Protein AF-A0A4R1VQZ6-F1 (afdb_monomer_lite)

Foldseek 3Di:
DVVLLVVLLVVLVVLLVVLPDPQADPLLSQVSSQVSVVVVLVPDDPVSSVSSVVSNVVVRHDDPVDDGPDDLQADSNPSHGPVPDPPPPND

Sequence (91 aa):
MTAIITSLRSDLEAIADSINVGGADYEIWACRFSEACGGYFSTLDPDQRRAAIGIASDLGYRTPEEEPEYNPGVCWRSGINSAYCHCGHHE

Structure (mm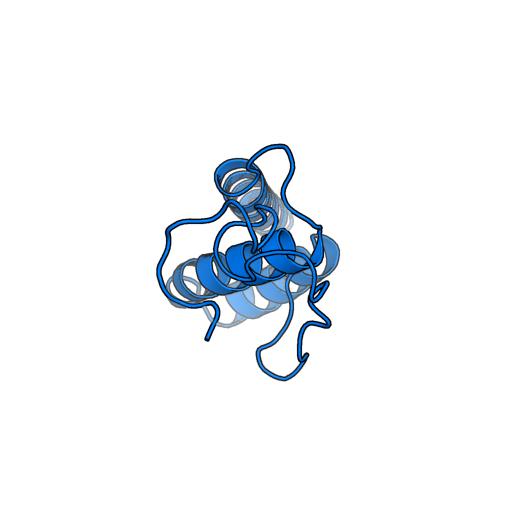CIF, N/CA/C/O backbone):
data_AF-A0A4R1VQZ6-F1
#
_entry.id   AF-A0A4R1VQZ6-F1
#
loop_
_atom_site.group_PDB
_atom_site.id
_atom_site.type_symbol
_atom_site.label_atom_id
_atom_site.label_alt_id
_atom_site.label_comp_id
_atom_site.label_asym_id
_atom_site.label_entity_id
_atom_site.label_seq_id
_atom_site.pdbx_PDB_ins_code
_atom_site.Cartn_x
_atom_site.Cartn_y
_atom_site.Cartn_z
_atom_site.occupancy
_atom_site.B_iso_or_equiv
_atom_site.auth_seq_id
_atom_site.auth_comp_id
_atom_site.auth_asym_id
_atom_site.auth_atom_id
_atom_site.pdbx_PDB_model_num
ATOM 1 N N . MET A 1 1 ? -17.550 -0.975 15.204 1.00 59.91 1 MET A N 1
ATOM 2 C CA . MET A 1 1 ? -16.370 -1.631 14.591 1.00 59.91 1 MET A CA 1
ATOM 3 C C . MET A 1 1 ? -16.386 -1.579 13.066 1.00 59.91 1 MET A C 1
ATOM 5 O O . MET A 1 1 ? -15.346 -1.291 12.498 1.00 59.91 1 MET A O 1
ATOM 9 N N . THR A 1 2 ? -17.525 -1.771 12.393 1.00 71.06 2 THR A N 1
ATOM 10 C CA . THR A 1 2 ? -17.605 -1.815 10.918 1.00 71.06 2 THR A CA 1
ATOM 11 C C . THR A 1 2 ? -17.188 -0.512 10.225 1.00 71.06 2 THR A C 1
ATOM 13 O O . THR A 1 2 ? -16.431 -0.562 9.269 1.00 71.06 2 THR A O 1
ATOM 16 N N . ALA A 1 3 ? -17.589 0.654 10.748 1.00 82.38 3 ALA A N 1
ATOM 17 C CA . ALA A 1 3 ? -17.236 1.950 10.150 1.00 82.38 3 ALA A CA 1
ATOM 18 C C . ALA A 1 3 ? -15.721 2.241 10.153 1.00 82.38 3 ALA A C 1
ATOM 20 O O . ALA A 1 3 ? -15.206 2.820 9.204 1.00 82.38 3 ALA A O 1
ATOM 21 N N . ILE A 1 4 ? -15.004 1.799 11.194 1.00 85.00 4 ILE A N 1
ATOM 22 C CA . ILE A 1 4 ? -13.546 1.976 11.300 1.00 85.00 4 ILE A CA 1
ATOM 23 C C . ILE A 1 4 ? -12.840 1.093 10.267 1.00 85.00 4 ILE A C 1
ATOM 25 O O . ILE A 1 4 ? -11.983 1.577 9.544 1.00 85.00 4 ILE A O 1
ATOM 29 N N . ILE A 1 5 ? -13.250 -0.173 10.138 1.00 87.12 5 ILE A N 1
ATOM 30 C CA . ILE A 1 5 ? -12.707 -1.104 9.132 1.00 87.12 5 ILE A CA 1
ATOM 31 C C . ILE A 1 5 ? -12.914 -0.557 7.711 1.00 87.12 5 ILE A C 1
ATOM 33 O O . ILE A 1 5 ? -11.997 -0.611 6.897 1.00 87.12 5 ILE A O 1
ATOM 37 N N . THR A 1 6 ? -14.097 -0.009 7.414 1.00 90.38 6 THR A N 1
ATOM 38 C CA . THR A 1 6 ? -14.379 0.599 6.106 1.00 90.38 6 THR A CA 1
ATOM 39 C C . THR A 1 6 ? -13.494 1.817 5.846 1.00 90.38 6 THR A C 1
ATOM 41 O O . THR A 1 6 ? -12.952 1.926 4.753 1.00 90.38 6 THR A O 1
ATOM 44 N N . SER A 1 7 ? -13.290 2.685 6.845 1.00 91.06 7 SER A N 1
ATOM 45 C CA . SER A 1 7 ? -12.392 3.842 6.720 1.00 91.06 7 SER A CA 1
ATOM 46 C C . SER A 1 7 ? -10.949 3.416 6.449 1.00 91.06 7 SER A C 1
ATOM 48 O O . SER A 1 7 ? -10.352 3.895 5.494 1.00 91.06 7 SER A O 1
ATOM 50 N N . LEU A 1 8 ? -10.420 2.466 7.232 1.00 92.56 8 LEU A N 1
ATOM 51 C CA . LEU A 1 8 ? -9.060 1.945 7.052 1.00 92.56 8 LEU A CA 1
ATOM 52 C C . LEU A 1 8 ? -8.865 1.346 5.654 1.00 92.56 8 LEU A C 1
ATOM 54 O O . LEU A 1 8 ? -7.820 1.528 5.038 1.00 92.56 8 LEU A O 1
ATOM 58 N N . ARG A 1 9 ? -9.877 0.636 5.137 1.00 94.31 9 ARG A N 1
ATOM 59 C CA . ARG A 1 9 ? -9.833 0.088 3.779 1.00 94.31 9 ARG A CA 1
ATOM 60 C C . ARG A 1 9 ? -9.783 1.190 2.728 1.00 94.31 9 ARG A C 1
ATOM 62 O O . ARG A 1 9 ? -8.917 1.126 1.868 1.00 94.31 9 ARG A O 1
ATOM 69 N N . SER A 1 10 ? -10.655 2.191 2.816 1.00 95.06 10 SER A N 1
ATOM 70 C CA . SER A 1 10 ? -10.653 3.299 1.857 1.00 95.06 10 SER A CA 1
ATOM 71 C C . SER A 1 10 ? -9.347 4.094 1.883 1.00 95.06 10 SER A C 1
ATOM 73 O O . SER A 1 10 ? -8.859 4.476 0.824 1.00 95.06 10 SER A O 1
ATOM 75 N N . ASP A 1 11 ? -8.747 4.297 3.059 1.00 94.44 11 ASP A N 1
ATOM 76 C CA . ASP A 1 11 ? -7.439 4.949 3.172 1.00 94.44 11 ASP A CA 1
ATOM 77 C C . ASP A 1 11 ? -6.342 4.131 2.469 1.00 94.44 11 ASP A C 1
ATOM 79 O O . ASP A 1 11 ? -5.550 4.674 1.699 1.00 94.44 11 ASP A O 1
ATOM 83 N N . LEU A 1 12 ? -6.309 2.814 2.691 1.00 94.44 12 LEU A N 1
ATOM 84 C CA . LEU A 1 12 ? -5.327 1.922 2.068 1.00 94.44 12 LEU A CA 1
ATOM 85 C C . LEU A 1 12 ? -5.524 1.798 0.552 1.00 94.44 12 LEU A C 1
ATOM 87 O O . LEU A 1 12 ? -4.544 1.789 -0.186 1.00 94.44 12 LEU A O 1
ATOM 91 N N . GLU A 1 13 ? -6.769 1.753 0.077 1.00 93.94 13 GLU A N 1
ATOM 92 C CA . GLU A 1 13 ? -7.095 1.781 -1.353 1.00 93.94 13 GLU A CA 1
ATOM 93 C C . GLU A 1 13 ? -6.652 3.101 -2.000 1.00 93.94 13 GLU A C 1
ATOM 95 O O . GLU A 1 13 ? -6.089 3.091 -3.093 1.00 93.94 13 GLU A O 1
ATOM 100 N N . ALA A 1 14 ? -6.825 4.234 -1.312 1.00 93.69 14 ALA A N 1
ATOM 101 C CA . ALA A 1 14 ? -6.343 5.527 -1.793 1.00 93.69 14 ALA A CA 1
ATOM 102 C C . ALA A 1 14 ? -4.808 5.582 -1.865 1.00 93.69 14 ALA A C 1
ATOM 104 O O . ALA A 1 14 ? -4.252 6.115 -2.827 1.00 93.69 14 ALA A O 1
ATOM 105 N N . ILE A 1 15 ? -4.108 4.995 -0.887 1.00 93.12 15 ILE A N 1
ATOM 106 C CA . ILE A 1 15 ? -2.645 4.853 -0.932 1.00 93.12 15 ILE A CA 1
ATOM 107 C C . ILE A 1 15 ? -2.235 3.981 -2.129 1.00 93.12 15 ILE A C 1
ATOM 109 O O . ILE A 1 15 ? -1.379 4.394 -2.912 1.00 93.12 15 ILE A O 1
ATOM 113 N N . ALA A 1 16 ? -2.868 2.818 -2.297 1.00 91.06 16 ALA A N 1
ATOM 114 C CA . ALA A 1 16 ? -2.631 1.883 -3.398 1.00 91.06 16 ALA A CA 1
ATOM 115 C C . ALA A 1 16 ? -2.826 2.522 -4.784 1.00 91.06 16 ALA A C 1
ATOM 117 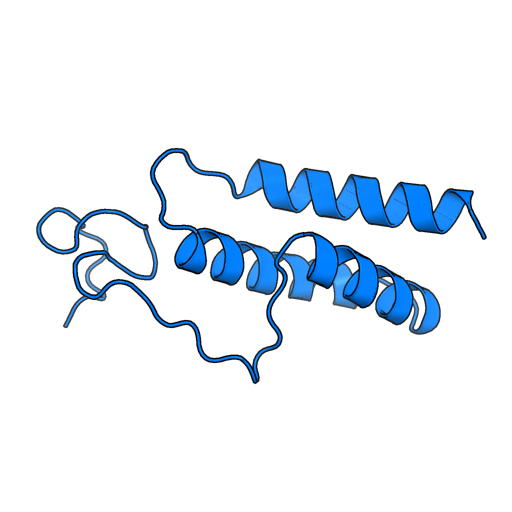O O . ALA A 1 16 ? -2.014 2.296 -5.684 1.00 91.06 16 ALA A O 1
ATOM 118 N N . ASP A 1 17 ? -3.867 3.339 -4.949 1.00 90.19 17 ASP A N 1
ATOM 119 C CA . ASP A 1 17 ? -4.137 4.073 -6.186 1.00 90.19 17 ASP A CA 1
ATOM 120 C C . ASP A 1 17 ? -3.097 5.178 -6.425 1.00 90.19 17 ASP A C 1
ATOM 122 O O . ASP A 1 17 ? -2.540 5.287 -7.515 1.00 90.19 17 ASP A O 1
ATOM 126 N N . SER A 1 18 ? -2.730 5.931 -5.380 1.00 88.88 18 SER A N 1
ATOM 127 C CA . SER A 1 18 ? -1.767 7.038 -5.490 1.00 88.88 18 SER A CA 1
ATOM 128 C C . SER A 1 18 ? -0.365 6.614 -5.948 1.00 88.88 18 SER A C 1
ATOM 130 O O . SER A 1 18 ? 0.360 7.409 -6.549 1.00 88.88 18 SER A O 1
ATOM 132 N N . ILE A 1 19 ? 0.020 5.363 -5.675 1.00 84.69 19 ILE A N 1
ATOM 133 C CA . ILE A 1 19 ? 1.318 4.788 -6.057 1.00 84.69 19 ILE A CA 1
ATOM 134 C C . ILE A 1 19 ? 1.232 3.914 -7.315 1.00 84.69 19 ILE A C 1
ATOM 136 O O . ILE A 1 19 ? 2.262 3.433 -7.803 1.00 84.69 19 ILE A O 1
ATOM 140 N N . ASN A 1 20 ? 0.028 3.728 -7.864 1.00 82.19 20 ASN A N 1
ATOM 141 C CA . ASN A 1 20 ? -0.199 2.986 -9.093 1.00 82.19 20 ASN A CA 1
ATOM 142 C C . ASN A 1 20 ? 0.240 3.814 -10.307 1.00 82.19 20 ASN A C 1
ATOM 144 O O . ASN A 1 20 ? -0.516 4.583 -10.899 1.00 82.19 20 ASN A O 1
ATOM 148 N N . VAL A 1 21 ? 1.506 3.654 -10.681 1.00 71.75 21 VAL A N 1
ATOM 149 C CA . VAL A 1 21 ? 2.067 4.258 -11.888 1.00 71.75 21 VAL A CA 1
ATOM 150 C C . VAL A 1 21 ? 1.990 3.222 -13.004 1.00 71.75 21 VAL A C 1
ATOM 152 O O . VAL A 1 21 ? 2.663 2.193 -12.944 1.00 71.75 21 VAL A O 1
ATOM 155 N N . GLY A 1 22 ? 1.152 3.481 -14.011 1.00 63.25 22 GLY A N 1
ATOM 156 C CA . GLY A 1 22 ? 0.911 2.547 -15.112 1.00 63.25 22 GLY A CA 1
ATOM 157 C C . GLY A 1 22 ? 2.207 2.053 -15.764 1.00 63.25 22 GLY A C 1
ATOM 158 O O . GLY A 1 22 ? 3.028 2.856 -16.206 1.00 63.25 22 GLY A O 1
ATOM 159 N N . GLY A 1 23 ? 2.370 0.729 -15.826 1.00 64.31 23 GLY A N 1
ATOM 160 C CA . GLY A 1 23 ? 3.522 0.061 -16.442 1.00 64.31 23 GLY A CA 1
ATOM 161 C C . GLY A 1 23 ? 4.614 -0.416 -15.479 1.00 64.31 23 GLY A C 1
ATOM 162 O O . GLY A 1 23 ? 5.581 -1.003 -15.952 1.00 64.31 23 GLY A O 1
ATOM 163 N N . ALA A 1 24 ? 4.485 -0.195 -14.166 1.00 67.62 24 ALA A N 1
ATOM 164 C CA . ALA A 1 24 ? 5.372 -0.821 -13.183 1.00 67.62 24 ALA A CA 1
ATOM 165 C C . ALA A 1 24 ? 4.984 -2.290 -12.931 1.00 67.62 24 ALA A C 1
ATOM 167 O O . ALA A 1 24 ? 3.797 -2.611 -12.843 1.00 67.62 24 ALA A O 1
ATOM 168 N N . ASP A 1 25 ? 5.983 -3.164 -12.782 1.00 77.75 25 ASP A N 1
ATOM 169 C CA . ASP A 1 25 ? 5.782 -4.543 -12.325 1.00 77.75 25 ASP A CA 1
ATOM 170 C C . ASP A 1 25 ? 5.137 -4.585 -10.928 1.00 77.75 25 ASP A C 1
ATOM 172 O O . ASP A 1 25 ? 5.329 -3.687 -10.095 1.00 77.75 25 ASP A O 1
ATOM 176 N N . TYR A 1 26 ? 4.378 -5.652 -10.665 1.00 80.81 26 TYR A N 1
ATOM 177 C CA . TYR A 1 26 ? 3.622 -5.826 -9.422 1.00 80.81 26 TYR A CA 1
ATOM 178 C C . TYR A 1 26 ? 4.518 -5.764 -8.181 1.00 80.81 26 TYR A C 1
ATOM 180 O O . TYR A 1 26 ? 4.134 -5.187 -7.169 1.00 80.81 26 TYR A O 1
ATOM 188 N N . GLU A 1 27 ? 5.731 -6.302 -8.247 1.00 81.31 27 GLU A N 1
ATOM 189 C CA . GLU A 1 27 ? 6.674 -6.345 -7.130 1.00 81.31 27 GLU A CA 1
ATOM 190 C C . GLU A 1 27 ? 7.165 -4.947 -6.742 1.00 81.31 27 GLU A C 1
ATOM 192 O O . GLU A 1 27 ? 7.369 -4.654 -5.563 1.00 81.31 27 GLU A O 1
ATOM 197 N N . ILE A 1 28 ? 7.287 -4.053 -7.723 1.00 81.12 28 ILE A N 1
ATOM 198 C CA . ILE A 1 28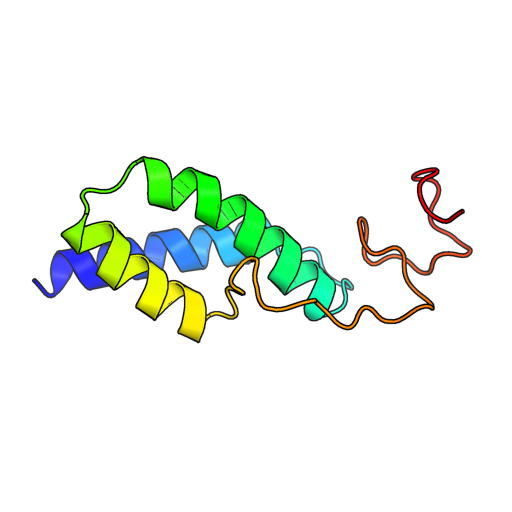 ? 7.680 -2.657 -7.510 1.00 81.12 28 ILE A CA 1
ATOM 199 C C . ILE A 1 28 ? 6.511 -1.870 -6.934 1.00 81.12 28 ILE A C 1
ATOM 201 O O . ILE A 1 28 ? 6.694 -1.072 -6.012 1.00 81.12 28 ILE A O 1
ATOM 205 N N . TRP A 1 29 ? 5.304 -2.124 -7.439 1.00 87.19 29 TRP A N 1
ATOM 206 C CA . TRP A 1 29 ? 4.084 -1.593 -6.845 1.00 87.19 29 TRP A CA 1
ATOM 207 C C . TRP A 1 29 ? 3.943 -2.036 -5.377 1.00 87.19 29 TRP A C 1
ATOM 209 O O . TRP A 1 29 ? 3.781 -1.187 -4.503 1.00 87.19 29 TRP A O 1
ATOM 219 N N . ALA A 1 30 ? 4.110 -3.328 -5.084 1.00 86.94 30 ALA A N 1
ATOM 220 C CA . ALA A 1 30 ? 3.983 -3.893 -3.741 1.00 86.94 30 ALA A CA 1
ATOM 221 C C . ALA A 1 30 ? 5.034 -3.328 -2.774 1.00 86.94 30 ALA A C 1
ATOM 223 O O . ALA A 1 30 ? 4.716 -3.024 -1.622 1.00 86.94 30 ALA A O 1
ATOM 224 N N . CYS A 1 31 ? 6.273 -3.120 -3.235 1.00 84.88 31 CYS A N 1
ATOM 225 C CA . CYS A 1 31 ? 7.313 -2.477 -2.432 1.00 84.88 31 CYS A CA 1
ATOM 226 C C . CYS A 1 31 ? 6.932 -1.032 -2.070 1.00 84.88 31 CYS A C 1
ATOM 228 O O . CYS A 1 31 ? 6.867 -0.693 -0.888 1.00 84.88 31 CYS A O 1
ATOM 230 N N . ARG A 1 32 ? 6.569 -0.210 -3.065 1.00 86.62 32 ARG A N 1
ATOM 231 C CA . ARG A 1 32 ? 6.148 1.186 -2.843 1.00 86.62 32 ARG A CA 1
ATOM 232 C C . ARG A 1 32 ? 4.922 1.285 -1.943 1.00 86.62 32 ARG A C 1
ATOM 234 O O . ARG A 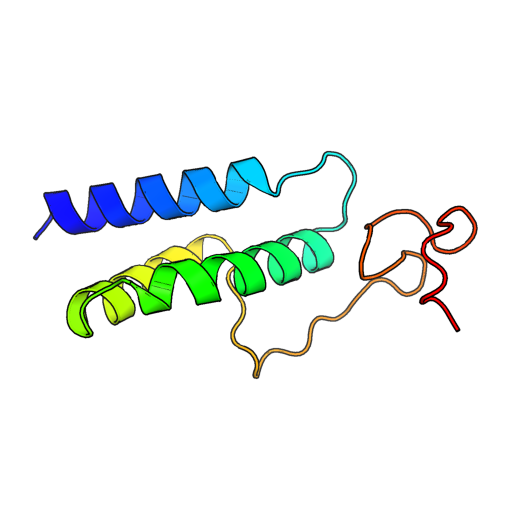1 32 ? 4.852 2.157 -1.079 1.00 86.62 32 ARG A O 1
ATOM 241 N N . PHE A 1 33 ? 3.957 0.388 -2.137 1.00 90.50 33 PHE A N 1
ATOM 242 C CA . PHE A 1 33 ? 2.770 0.304 -1.297 1.00 90.50 33 PHE A CA 1
ATOM 243 C C . PHE A 1 33 ? 3.148 0.009 0.159 1.00 90.50 33 PHE A C 1
ATOM 245 O O . PHE A 1 33 ? 2.637 0.653 1.075 1.00 90.50 33 PHE A O 1
ATOM 252 N N . SER A 1 34 ? 4.095 -0.905 0.374 1.00 89.50 34 SER A N 1
ATOM 253 C CA . SER A 1 34 ? 4.571 -1.285 1.707 1.00 89.50 34 SER A CA 1
ATOM 254 C C . SER A 1 34 ? 5.318 -0.154 2.413 1.00 89.50 34 SER A C 1
ATOM 256 O O . SER A 1 34 ? 5.068 0.101 3.595 1.00 89.50 34 SER A O 1
ATOM 258 N N . GLU A 1 35 ? 6.160 0.585 1.688 1.00 87.75 35 GLU A N 1
ATOM 259 C CA . GLU A 1 35 ? 6.814 1.796 2.196 1.00 87.75 35 GLU A CA 1
ATOM 260 C C . GLU A 1 35 ? 5.787 2.871 2.592 1.00 87.75 35 GLU A C 1
ATOM 262 O O . GLU A 1 35 ? 5.855 3.425 3.693 1.00 87.75 35 GLU A O 1
ATOM 267 N N . ALA A 1 36 ? 4.790 3.127 1.737 1.00 89.12 36 ALA A N 1
ATOM 268 C CA . ALA A 1 36 ? 3.740 4.110 2.003 1.00 89.12 36 ALA A CA 1
ATOM 269 C C . ALA A 1 36 ? 2.861 3.720 3.208 1.00 89.12 36 ALA A C 1
ATOM 271 O O . ALA A 1 36 ? 2.529 4.565 4.046 1.00 89.12 36 ALA A O 1
ATOM 272 N N . CYS A 1 37 ? 2.544 2.429 3.350 1.00 91.06 37 CYS A N 1
ATOM 273 C CA . CYS A 1 37 ? 1.806 1.898 4.494 1.00 91.06 37 CYS A CA 1
ATOM 274 C C . CYS A 1 37 ? 2.552 2.092 5.822 1.00 91.06 37 CYS A C 1
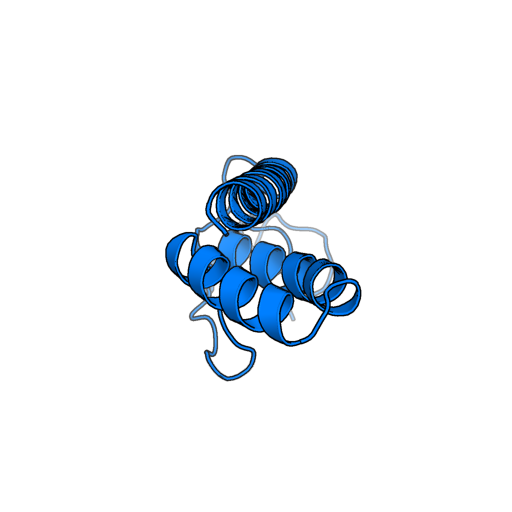ATOM 276 O O . CYS A 1 37 ? 1.911 2.328 6.844 1.00 91.06 37 CYS A O 1
ATOM 278 N N . GLY A 1 38 ? 3.889 2.043 5.835 1.00 87.44 38 GLY A N 1
ATOM 279 C CA . GLY A 1 38 ? 4.681 2.246 7.055 1.00 87.44 38 GLY A CA 1
ATOM 280 C C . GLY A 1 38 ? 4.412 3.598 7.729 1.00 87.44 38 GLY A C 1
ATOM 281 O O . GLY A 1 38 ? 4.223 3.670 8.950 1.00 87.44 38 GLY A O 1
ATOM 282 N N . GLY A 1 39 ? 4.321 4.662 6.925 1.00 86.75 39 GLY A N 1
ATOM 283 C CA . GLY A 1 39 ? 3.949 5.998 7.394 1.00 86.75 39 GLY A CA 1
ATOM 284 C C . GLY A 1 39 ? 2.524 6.043 7.949 1.00 86.75 39 GLY A C 1
ATOM 285 O O . GLY A 1 39 ? 2.309 6.553 9.047 1.00 86.75 39 GLY A O 1
ATOM 286 N N . TYR A 1 40 ? 1.570 5.442 7.234 1.00 90.62 40 TYR A N 1
ATOM 287 C CA . TYR A 1 40 ? 0.167 5.370 7.649 1.00 90.62 40 TYR A CA 1
ATOM 288 C C . TYR A 1 40 ? -0.021 4.583 8.955 1.00 90.62 40 TYR A C 1
ATOM 290 O O . TYR A 1 40 ? -0.667 5.055 9.881 1.00 90.62 40 TYR A O 1
ATOM 298 N N . PHE A 1 41 ? 0.616 3.423 9.108 1.00 92.69 41 PHE A N 1
ATOM 299 C CA . PHE A 1 41 ? 0.508 2.611 10.325 1.00 92.69 41 PHE A CA 1
ATOM 300 C C . PHE A 1 41 ? 1.054 3.292 11.576 1.00 92.69 41 PHE A C 1
ATOM 302 O O . PHE A 1 41 ? 0.639 2.948 12.683 1.00 92.69 41 PHE A O 1
ATOM 309 N N . SER A 1 42 ? 1.982 4.234 11.415 1.00 89.62 42 SER A N 1
ATOM 310 C CA . SER A 1 42 ? 2.586 4.961 12.533 1.00 89.62 42 SER A CA 1
ATOM 311 C C . SER A 1 42 ? 1.636 5.994 13.150 1.00 89.62 42 SER A C 1
ATOM 313 O O . SER A 1 42 ? 1.902 6.470 14.251 1.00 89.62 42 SER A O 1
ATOM 315 N N . THR A 1 43 ? 0.535 6.339 12.473 1.00 92.12 43 THR A N 1
ATOM 316 C CA . THR A 1 43 ? -0.469 7.300 12.962 1.00 92.12 43 THR A CA 1
ATOM 317 C C . THR A 1 43 ? -1.657 6.631 13.658 1.00 92.12 43 THR A C 1
ATOM 319 O O . THR A 1 43 ? -2.470 7.323 14.266 1.00 92.12 43 THR A O 1
ATOM 322 N N . LEU A 1 44 ? -1.756 5.300 13.583 1.00 93.25 44 LEU A N 1
ATOM 323 C CA . LEU A 1 44 ? -2.885 4.525 14.091 1.00 93.25 44 LEU A CA 1
ATOM 324 C C . LEU A 1 44 ? -2.646 4.015 15.515 1.00 93.25 44 LEU A C 1
ATOM 326 O O . LEU A 1 44 ? -1.535 3.623 15.883 1.00 93.25 44 LEU A O 1
ATOM 330 N N . ASP A 1 45 ? -3.727 3.903 16.287 1.00 93.06 45 ASP A N 1
ATOM 331 C CA . ASP A 1 45 ? -3.713 3.184 17.560 1.00 93.06 45 ASP A CA 1
ATOM 332 C C . ASP A 1 45 ? -3.375 1.691 17.356 1.00 93.06 45 ASP A C 1
ATOM 334 O O . ASP A 1 45 ? -3.690 1.124 16.305 1.00 93.06 45 ASP A O 1
ATOM 338 N N . PRO A 1 46 ? -2.811 0.988 18.357 1.00 91.12 46 PRO A N 1
ATOM 339 C CA . PRO A 1 46 ? -2.351 -0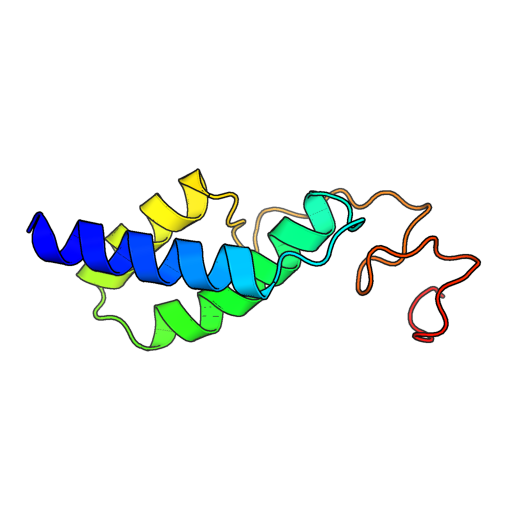.397 18.204 1.00 91.12 46 PRO A CA 1
ATOM 340 C C . PRO A 1 46 ? -3.397 -1.383 17.655 1.00 91.12 46 PRO A C 1
ATOM 342 O O . PRO A 1 46 ? -3.069 -2.240 16.832 1.00 91.12 46 PRO A O 1
ATOM 345 N N . ASP A 1 47 ? -4.659 -1.266 18.077 1.00 89.81 47 ASP A N 1
ATOM 346 C CA . ASP A 1 47 ? -5.738 -2.138 17.594 1.00 89.81 47 ASP A CA 1
ATOM 347 C C . ASP A 1 47 ? -6.180 -1.799 16.165 1.00 89.81 47 ASP A C 1
ATOM 349 O O . ASP A 1 47 ? -6.471 -2.702 15.378 1.00 89.81 47 ASP A O 1
ATOM 353 N N . GLN A 1 48 ? -6.168 -0.514 15.800 1.00 92.50 48 GLN A N 1
ATOM 354 C CA . GLN A 1 48 ? -6.443 -0.070 14.432 1.00 92.50 48 GLN A CA 1
ATOM 355 C C . GLN A 1 48 ? -5.313 -0.478 13.493 1.00 92.50 48 GLN A C 1
ATOM 357 O O . GLN A 1 48 ? -5.575 -0.990 12.411 1.00 92.50 48 GLN A O 1
ATOM 362 N N . ARG A 1 49 ? -4.061 -0.339 13.936 1.00 93.06 49 ARG A N 1
ATOM 363 C CA . ARG A 1 49 ? -2.876 -0.776 13.202 1.00 93.06 49 ARG A CA 1
ATOM 364 C C . ARG A 1 49 ? -2.935 -2.265 12.881 1.00 93.06 49 ARG A C 1
ATOM 366 O O . ARG A 1 49 ? -2.670 -2.647 11.747 1.00 93.06 49 ARG A O 1
ATOM 373 N N . ARG A 1 50 ? -3.324 -3.111 13.843 1.00 90.81 50 ARG A N 1
ATOM 374 C CA . ARG A 1 50 ? -3.467 -4.559 13.607 1.00 90.81 50 ARG A CA 1
ATOM 375 C C . ARG A 1 50 ? -4.520 -4.856 12.534 1.00 90.81 50 ARG A C 1
ATOM 377 O O . ARG A 1 50 ? -4.282 -5.693 11.670 1.00 90.81 50 ARG A O 1
ATOM 384 N N . ALA A 1 51 ? -5.657 -4.162 12.573 1.00 91.38 51 ALA A N 1
ATOM 385 C CA . ALA A 1 51 ? -6.696 -4.299 11.555 1.00 91.38 51 ALA A CA 1
ATOM 386 C C . ALA A 1 51 ? -6.237 -3.780 10.180 1.00 91.38 51 ALA A C 1
ATOM 388 O O . ALA A 1 51 ? -6.474 -4.436 9.169 1.00 91.38 51 ALA A O 1
ATOM 389 N N . ALA A 1 52 ? -5.544 -2.640 10.147 1.00 92.62 52 ALA A N 1
ATOM 390 C CA . ALA A 1 52 ? -5.021 -2.032 8.930 1.00 92.62 52 ALA A CA 1
ATOM 391 C C . ALA A 1 52 ? -3.969 -2.918 8.252 1.00 92.62 52 ALA A C 1
ATOM 393 O O . ALA A 1 52 ? -4.026 -3.076 7.041 1.00 92.62 52 ALA A O 1
ATOM 394 N N . ILE A 1 53 ? -3.070 -3.554 9.014 1.00 91.50 53 ILE A N 1
ATOM 395 C CA . ILE A 1 53 ? -2.096 -4.515 8.470 1.00 91.50 53 ILE A CA 1
ATOM 396 C C . ILE A 1 53 ? -2.813 -5.677 7.777 1.00 91.50 53 ILE A C 1
ATOM 398 O O . ILE A 1 53 ? -2.457 -6.014 6.655 1.00 91.50 53 ILE A O 1
ATOM 402 N N . GLY A 1 54 ? -3.857 -6.245 8.395 1.00 91.75 54 GLY A N 1
ATOM 403 C CA . GLY A 1 54 ? -4.629 -7.326 7.774 1.00 91.75 54 GLY A CA 1
ATOM 404 C C . GLY A 1 54 ? -5.265 -6.915 6.442 1.00 91.75 54 GLY A C 1
ATOM 405 O O . GLY A 1 54 ? -5.162 -7.643 5.463 1.00 91.75 54 GLY A O 1
ATOM 406 N N . ILE A 1 55 ? -5.859 -5.719 6.382 1.00 93.00 55 ILE A N 1
ATOM 407 C CA . ILE A 1 55 ? -6.446 -5.185 5.141 1.00 93.00 55 ILE A CA 1
ATOM 408 C C . ILE A 1 55 ? -5.360 -4.894 4.100 1.00 93.00 55 ILE A C 1
ATOM 410 O O . ILE A 1 55 ? -5.545 -5.172 2.920 1.00 93.00 55 ILE A O 1
ATOM 414 N N . ALA A 1 56 ? -4.232 -4.327 4.521 1.00 92.44 56 ALA A N 1
ATOM 415 C CA . ALA A 1 56 ? -3.135 -4.004 3.626 1.00 92.44 56 ALA A CA 1
ATOM 416 C C . ALA A 1 56 ? -2.545 -5.280 3.008 1.00 92.44 56 ALA A C 1
ATOM 418 O O . ALA A 1 56 ? -2.248 -5.287 1.816 1.00 92.44 56 ALA A O 1
ATOM 419 N N . SER A 1 57 ? -2.426 -6.372 3.775 1.00 90.00 57 SER A N 1
ATOM 420 C CA . SER A 1 57 ? -1.985 -7.673 3.256 1.00 90.00 57 SER A CA 1
ATOM 421 C C . SER A 1 57 ? -2.906 -8.197 2.151 1.00 90.00 57 SER A C 1
ATOM 423 O O . SER A 1 57 ? -2.402 -8.675 1.139 1.00 90.00 57 SER A O 1
ATOM 425 N N . ASP A 1 58 ? -4.229 -8.027 2.274 1.00 90.00 58 ASP A N 1
ATOM 426 C CA . ASP A 1 58 ? -5.183 -8.393 1.210 1.00 90.00 58 ASP A CA 1
ATOM 427 C C . ASP A 1 58 ? -4.981 -7.571 -0.077 1.00 90.00 58 ASP A C 1
ATOM 429 O O . ASP A 1 58 ? -5.300 -8.036 -1.171 1.00 90.00 58 ASP A O 1
ATOM 433 N N . LEU A 1 59 ? -4.465 -6.345 0.048 1.00 88.44 59 LEU A N 1
ATOM 434 C CA . LEU A 1 59 ? -4.182 -5.455 -1.080 1.00 88.44 59 LEU A CA 1
ATOM 435 C C . LEU A 1 59 ? -2.804 -5.711 -1.708 1.00 88.44 59 LEU A C 1
ATOM 437 O O . LEU A 1 59 ? -2.575 -5.267 -2.826 1.00 88.44 59 LEU A O 1
ATOM 441 N N . GLY A 1 60 ? -1.905 -6.434 -1.035 1.00 85.25 60 GLY A N 1
ATOM 442 C CA . GLY A 1 60 ? -0.550 -6.726 -1.519 1.00 85.25 60 GLY A CA 1
ATOM 443 C C . GLY A 1 60 ? 0.576 -6.045 -0.735 1.00 85.25 60 GLY A C 1
ATOM 444 O O . GLY A 1 60 ? 1.702 -5.967 -1.226 1.00 85.25 60 GLY A O 1
ATOM 445 N N . TYR A 1 61 ? 0.292 -5.560 0.480 1.00 85.69 61 TYR A N 1
ATOM 446 C CA . TYR A 1 61 ? 1.317 -5.170 1.452 1.00 85.69 61 TYR A CA 1
ATOM 447 C C . TYR A 1 61 ? 2.219 -6.357 1.775 1.00 85.69 61 TYR A C 1
ATOM 449 O O . TYR A 1 61 ? 1.726 -7.446 2.076 1.00 85.69 61 TYR A O 1
ATOM 457 N N . ARG A 1 62 ? 3.528 -6.108 1.775 1.00 81.44 62 ARG A N 1
ATOM 458 C CA . ARG A 1 62 ? 4.559 -7.060 2.172 1.00 81.44 62 ARG A CA 1
ATOM 459 C C . ARG A 1 62 ? 5.230 -6.592 3.449 1.00 81.44 62 ARG A C 1
ATOM 461 O O . ARG A 1 62 ? 5.529 -5.405 3.618 1.00 81.44 62 ARG A O 1
ATOM 468 N N . THR A 1 63 ? 5.472 -7.522 4.362 1.00 74.56 63 THR A N 1
ATOM 469 C CA . THR A 1 63 ? 6.274 -7.217 5.544 1.00 74.56 63 THR A CA 1
ATOM 470 C C . THR A 1 63 ? 7.746 -7.045 5.142 1.00 74.56 63 THR A C 1
ATOM 472 O O . THR A 1 63 ? 8.174 -7.560 4.111 1.00 74.56 63 THR A O 1
ATOM 475 N N . PRO A 1 64 ? 8.567 -6.356 5.955 1.00 66.44 64 PRO A N 1
ATOM 476 C CA . PRO A 1 64 ? 10.004 -6.223 5.691 1.00 66.44 64 PRO A CA 1
ATOM 477 C C . PRO A 1 64 ? 10.759 -7.561 5.628 1.00 66.44 64 PRO A C 1
ATOM 479 O O . PRO A 1 64 ? 11.901 -7.595 5.184 1.00 66.44 64 PRO A O 1
ATOM 482 N N . GLU A 1 65 ? 10.149 -8.637 6.127 1.00 66.19 65 GLU A N 1
ATOM 483 C CA . GLU A 1 65 ? 10.704 -9.992 6.145 1.00 66.19 65 GLU A CA 1
ATOM 484 C C . GLU A 1 65 ? 10.462 -10.733 4.818 1.00 66.19 65 GLU A C 1
ATOM 486 O O . GLU A 1 65 ? 11.109 -11.742 4.548 1.00 66.19 65 GLU A O 1
ATOM 491 N N . GLU A 1 66 ? 9.547 -10.239 3.980 1.00 68.88 66 GLU A N 1
ATOM 492 C CA . GLU A 1 66 ? 9.266 -10.781 2.654 1.00 68.88 66 GLU A CA 1
ATOM 493 C C . GLU A 1 66 ? 10.178 -10.105 1.623 1.00 68.88 66 GLU A C 1
ATOM 495 O O . GLU A 1 66 ? 9.884 -9.009 1.143 1.00 68.88 66 GLU A O 1
ATOM 500 N N . GLU A 1 67 ? 11.294 -10.752 1.269 1.00 60.91 67 GLU A N 1
ATOM 501 C CA . GLU A 1 67 ? 12.177 -10.247 0.213 1.00 60.91 67 GLU A CA 1
ATOM 502 C C . GLU A 1 67 ? 11.453 -10.258 -1.149 1.00 60.91 67 GLU A C 1
ATOM 504 O O . GLU A 1 67 ? 10.998 -11.307 -1.612 1.00 60.91 67 GLU A O 1
ATOM 509 N N . PRO A 1 68 ? 11.314 -9.104 -1.822 1.00 64.31 68 PRO A N 1
ATOM 510 C CA . PRO A 1 68 ? 10.703 -9.056 -3.140 1.00 64.31 68 PRO A CA 1
ATOM 511 C C . PRO A 1 68 ? 11.620 -9.640 -4.222 1.00 64.31 68 PRO A C 1
ATOM 513 O O . PRO A 1 68 ? 12.740 -9.180 -4.435 1.00 64.31 68 PRO A O 1
ATOM 516 N N . GLU A 1 69 ? 11.101 -10.616 -4.970 1.00 68.00 69 GLU A N 1
ATOM 517 C CA . GLU A 1 69 ? 11.718 -11.104 -6.206 1.00 68.00 69 GLU A CA 1
ATOM 518 C C . GLU A 1 69 ? 11.492 -10.104 -7.347 1.00 68.00 69 GLU A C 1
ATOM 520 O O . GLU A 1 69 ? 10.522 -10.189 -8.095 1.00 68.00 69 GLU A O 1
ATOM 525 N N . TYR A 1 70 ? 12.376 -9.118 -7.482 1.00 67.75 70 TYR A N 1
ATOM 526 C CA . TYR A 1 70 ? 12.300 -8.172 -8.593 1.00 67.75 70 TYR A CA 1
ATOM 527 C C . TYR A 1 70 ? 12.718 -8.813 -9.915 1.00 67.75 70 TYR A C 1
ATOM 529 O O . TYR A 1 70 ? 13.708 -9.543 -9.991 1.00 67.75 70 TYR A O 1
ATOM 537 N N . ASN A 1 71 ? 12.025 -8.451 -10.995 1.00 70.38 71 ASN A N 1
ATOM 538 C CA . ASN A 1 71 ? 12.489 -8.758 -12.340 1.00 70.38 71 ASN A CA 1
ATOM 539 C C . ASN A 1 71 ? 13.843 -8.049 -12.595 1.00 70.38 71 ASN A C 1
ATOM 541 O O . ASN A 1 71 ? 13.905 -6.818 -12.566 1.00 70.38 71 ASN A O 1
ATOM 545 N N . PRO A 1 72 ? 14.933 -8.784 -12.892 1.00 70.31 72 PRO A N 1
ATOM 546 C CA . PRO A 1 72 ? 16.264 -8.196 -13.072 1.00 70.31 72 PRO A CA 1
ATOM 547 C C . PRO A 1 72 ? 16.366 -7.282 -14.306 1.00 70.31 72 PRO A C 1
ATOM 549 O O . PRO A 1 72 ? 17.315 -6.512 -14.437 1.00 70.31 72 PRO A O 1
ATOM 552 N N . GLY A 1 73 ? 15.397 -7.352 -15.226 1.00 73.38 73 GLY A N 1
ATOM 553 C CA . GLY A 1 73 ? 15.322 -6.492 -16.405 1.00 73.38 73 GLY A CA 1
ATOM 554 C C . GLY A 1 73 ? 14.776 -5.086 -16.139 1.00 73.38 73 GLY A C 1
ATOM 555 O O . GLY A 1 73 ? 14.813 -4.252 -17.049 1.00 73.38 73 GLY A O 1
ATOM 556 N N . VAL A 1 74 ? 14.272 -4.804 -14.933 1.00 75.19 74 VAL A N 1
ATOM 557 C CA . VAL A 1 74 ? 13.683 -3.508 -14.572 1.00 75.19 74 VAL A CA 1
ATOM 558 C C . VAL A 1 74 ? 14.348 -2.899 -13.344 1.00 75.19 74 VAL A C 1
ATOM 560 O O . VAL A 1 74 ? 14.819 -3.574 -12.433 1.00 75.19 74 VAL A O 1
ATOM 563 N N . CYS A 1 75 ? 14.377 -1.574 -13.319 1.00 77.19 75 CYS A N 1
ATOM 564 C CA . CYS A 1 75 ? 14.826 -0.808 -12.177 1.00 77.19 75 CYS A CA 1
ATOM 565 C C . CYS A 1 75 ? 13.848 -1.017 -11.019 1.00 77.19 75 CYS A C 1
ATOM 567 O O . CYS A 1 75 ? 12.716 -0.539 -11.094 1.00 77.19 75 CYS A O 1
ATOM 569 N N . TRP A 1 76 ? 14.310 -1.619 -9.922 1.00 71.19 76 TRP A N 1
ATOM 570 C CA . TRP A 1 76 ? 13.517 -1.857 -8.706 1.00 71.19 76 TRP A CA 1
ATOM 571 C C . TRP A 1 76 ? 12.824 -0.593 -8.168 1.00 71.19 76 TRP A C 1
ATOM 573 O O . TRP A 1 76 ? 11.741 -0.657 -7.596 1.00 71.19 76 TRP A O 1
ATOM 583 N N . ARG A 1 77 ? 13.423 0.584 -8.388 1.00 70.69 77 ARG A N 1
ATOM 584 C CA . ARG A 1 77 ? 12.893 1.861 -7.904 1.00 70.69 77 ARG A CA 1
ATOM 585 C C . ARG A 1 77 ? 11.835 2.461 -8.818 1.00 70.69 77 ARG A C 1
ATOM 587 O O . ARG A 1 77 ? 10.897 3.089 -8.332 1.00 70.69 77 ARG A O 1
ATOM 594 N N . SER A 1 78 ? 11.995 2.345 -10.135 1.00 69.62 78 SER A N 1
ATOM 595 C CA . SER A 1 78 ? 11.155 3.052 -11.117 1.00 69.62 78 SER A CA 1
ATOM 596 C C . SER A 1 78 ? 10.163 2.148 -11.847 1.00 69.62 78 SER A C 1
ATOM 598 O O . SER A 1 78 ? 9.130 2.650 -12.279 1.00 69.62 78 SER A O 1
ATOM 600 N N . GLY A 1 79 ? 10.442 0.848 -11.957 1.00 70.88 79 GLY A N 1
ATOM 601 C CA . GLY A 1 79 ? 9.701 -0.097 -12.800 1.00 70.88 79 GLY A CA 1
ATOM 602 C C . GLY A 1 79 ? 10.003 0.008 -14.286 1.00 70.88 79 GLY A C 1
ATOM 603 O O . GLY A 1 79 ? 9.492 -0.771 -15.076 1.00 70.88 79 GLY A O 1
ATOM 604 N N . ILE A 1 80 ? 10.864 0.943 -14.681 1.00 74.19 80 ILE A N 1
ATOM 605 C CA . ILE A 1 80 ? 11.298 1.092 -16.065 1.00 74.19 80 ILE A CA 1
ATOM 606 C C . ILE A 1 80 ? 12.409 0.081 -16.330 1.00 74.19 80 ILE A C 1
ATOM 608 O O . ILE A 1 80 ? 13.254 -0.151 -15.465 1.00 74.19 80 ILE A O 1
ATOM 612 N N . ASN A 1 81 ? 12.445 -0.472 -17.542 1.00 76.31 81 ASN A N 1
ATOM 613 C CA . ASN A 1 81 ? 13.546 -1.314 -17.998 1.00 76.31 81 ASN A CA 1
ATOM 614 C C . ASN A 1 81 ? 14.903 -0.669 -17.655 1.00 76.31 81 ASN A C 1
ATOM 616 O O . ASN A 1 81 ? 15.149 0.497 -17.979 1.00 76.31 81 ASN A O 1
ATOM 620 N N . SER A 1 82 ? 15.770 -1.431 -16.984 1.00 77.12 82 SER A N 1
ATOM 621 C CA . SER A 1 82 ? 17.026 -0.937 -16.409 1.00 77.12 82 SER A CA 1
ATOM 622 C C . SER A 1 82 ? 17.939 -0.277 -17.444 1.00 77.12 82 SER A C 1
ATOM 624 O O . SER A 1 82 ? 18.661 0.655 -17.099 1.00 77.12 82 SER A O 1
ATOM 626 N N . ALA A 1 83 ? 17.863 -0.697 -18.713 1.00 80.06 83 ALA A N 1
ATOM 627 C CA . ALA A 1 83 ? 18.628 -0.120 -19.819 1.00 80.06 83 ALA A CA 1
ATOM 628 C C . ALA A 1 83 ? 18.187 1.306 -20.203 1.00 80.06 83 ALA A C 1
ATOM 630 O O . ALA A 1 83 ? 18.956 2.043 -20.816 1.00 80.06 83 ALA A O 1
ATOM 631 N N . TYR A 1 84 ? 16.959 1.697 -19.853 1.00 78.94 84 TYR A N 1
ATOM 632 C CA . TYR A 1 84 ? 16.371 3.002 -20.180 1.00 78.94 84 TYR A CA 1
ATOM 633 C C . TYR A 1 84 ? 16.123 3.876 -18.952 1.00 78.94 84 TYR A C 1
ATOM 635 O O . TYR A 1 84 ? 15.726 5.034 -19.079 1.00 78.94 84 TYR A O 1
ATOM 643 N N . CYS A 1 85 ? 16.318 3.339 -17.751 1.00 75.25 85 CYS A N 1
ATOM 644 C CA . CYS A 1 85 ? 16.134 4.106 -16.538 1.00 75.25 85 CYS A CA 1
ATOM 645 C C . CYS A 1 85 ? 17.423 4.866 -16.178 1.00 75.25 85 CYS A C 1
ATOM 647 O O . CYS A 1 85 ? 18.517 4.308 -16.125 1.00 75.25 85 CYS A O 1
ATOM 649 N N . HIS A 1 86 ? 17.281 6.160 -15.896 1.00 78.31 86 HIS A N 1
ATOM 650 C CA . HIS A 1 86 ? 18.389 7.069 -15.593 1.00 78.31 86 HIS A CA 1
ATOM 651 C C . HIS A 1 86 ? 18.496 7.405 -14.095 1.00 78.31 86 HIS A C 1
ATOM 653 O O . HIS A 1 86 ? 19.041 8.444 -13.736 1.00 78.31 86 HIS A O 1
ATOM 659 N N . CYS A 1 87 ? 17.963 6.559 -13.198 1.00 76.25 87 CYS A N 1
ATOM 660 C CA . CYS A 1 87 ? 17.962 6.855 -11.757 1.00 76.25 87 CYS A CA 1
ATOM 661 C C . CYS A 1 87 ? 19.322 6.632 -11.060 1.00 76.25 87 CYS A C 1
ATOM 663 O O . CYS A 1 87 ? 19.478 6.991 -9.891 1.00 76.25 87 CYS A O 1
ATOM 665 N N . GLY A 1 88 ? 20.299 6.051 -11.767 1.00 71.44 88 GLY A N 1
ATOM 666 C CA . GLY A 1 88 ? 21.674 5.883 -11.286 1.00 71.44 88 GLY A CA 1
ATOM 667 C C . GLY A 1 88 ? 21.846 4.872 -10.147 1.00 71.44 88 GLY A C 1
ATOM 668 O O . GLY A 1 88 ? 22.836 4.950 -9.440 1.00 71.44 88 GLY A O 1
ATOM 669 N N . HIS A 1 89 ? 20.882 3.969 -9.930 1.00 69.44 89 HIS A N 1
ATOM 670 C CA . HIS A 1 89 ? 20.908 2.953 -8.861 1.00 69.44 89 HIS A CA 1
ATOM 671 C C . HIS A 1 89 ? 20.821 1.514 -9.421 1.00 69.44 89 HIS A C 1
ATOM 673 O O . HIS A 1 89 ? 20.137 0.674 -8.839 1.00 69.44 89 HIS A O 1
ATOM 679 N N . HIS A 1 90 ? 21.409 1.241 -10.596 1.00 63.84 90 HIS A N 1
ATOM 680 C CA . HIS A 1 90 ? 21.343 -0.081 -11.266 1.00 63.84 90 HIS A CA 1
ATOM 681 C C . HIS A 1 90 ? 22.707 -0.781 -11.375 1.00 63.84 90 HIS A C 1
ATOM 683 O O . HIS A 1 90 ? 22.863 -1.662 -12.219 1.00 63.84 90 HIS A O 1
ATOM 689 N N . GLU A 1 91 ? 23.693 -0.336 -10.598 1.00 57.53 91 GLU A N 1
ATOM 690 C CA . GLU A 1 91 ? 25.048 -0.901 -10.557 1.00 57.53 91 GLU A CA 1
ATOM 691 C C . GLU A 1 91 ? 25.193 -2.012 -9.513 1.00 57.53 91 GLU A C 1
ATOM 693 O O . GLU A 1 91 ? 24.581 -1.889 -8.427 1.00 57.53 91 GLU A O 1
#

pLDDT: mean 81.95, std 10.31, range [57.53, 95.06]

Radius of gyration: 14.81 Å; chains: 1; bounding box: 43×18×38 Å

Secondary structure (DSSP, 8-state):
-HHHHHHHHHHHHHHHHHT--TT--HHHHHHHHHHHHHHHHTTS-HHHHHHHHHHHHHHT---TTS-----TTB-TTT-SBTTT--SS---